Protein AF-A0A7S6W036-F1 (afdb_monomer)

Sequence (149 aa):
MKKILCYIILSLLLINCTSLNNSKNDEIDLKELSEKLFKEYSFSYETLRKKSSTQLVVLKISKENFSNNDYEKIKKALLADKWSLIDSYNNYYSFCKTNDYSVDILNPIYSKHYSRDGDEVNFTSNDYWYFAFYYNKLGINTCMEYYRN

pLDDT: mean 87.14, std 17.68, range [38.56, 98.62]

Solvent-accessible surface area (backbone atoms only — not comparable to full-atom values): 8810 Å² total; per-residue (Å²): 139,68,74,70,63,56,55,63,60,61,64,68,71,74,70,84,81,81,73,85,73,73,64,75,68,75,76,78,55,57,63,62,53,49,48,66,75,41,69,92,51,80,65,48,76,82,38,83,47,82,56,99,54,36,36,40,35,29,35,36,31,45,45,93,77,48,50,75,70,52,50,54,51,52,52,50,52,40,45,74,68,58,28,42,79,78,46,78,44,92,55,35,36,35,28,25,64,46,41,32,33,40,41,39,38,35,52,48,90,52,100,70,44,54,48,91,89,63,50,76,56,87,77,94,60,65,62,31,35,38,38,37,36,39,37,28,78,89,45,36,71,70,32,42,59,62,75,72,112

Mean predicted aligned error: 9.2 Å

Secondary structure (DSSP, 8-state):
--HHHHHHHHHGGGS----------PPP-HHHHHHHHHTTS-EEEEEEEEETTEEEEEEEEETTT--HHHHHHHHHHHHHTT-EEEEEETTEEEEEEETTEEEEEE---SSSEE-TTS-EE--S-TTEEEEEEEEETT--HHHHHHHH-

Foldseek 3Di:
DPVVVVVVVVVVVPPPPDDPVPPPVPPDPVVVVVCVLQVVADKDWPDFDDDPFKTKTKMKGFCVGADVVSVVVSVVVCVVVQWDFQDDPDQWTWTHNAQFKIKIKHQDPDPWDADPVGHTDDDDDNRIIMIMIMGGNVGDVSRVVVVVD

Radius of gyration: 22.03 Å; Cα contacts (8 Å, |Δi|>4): 218; chains: 1; bounding box: 63×41×57 Å

Structure (mmCIF, N/CA/C/O backbone):
data_AF-A0A7S6W036-F1
#
_entry.id   AF-A0A7S6W036-F1
#
loop_
_atom_site.group_PDB
_atom_site.id
_atom_site.type_symbol
_atom_site.label_atom_id
_atom_site.label_alt_id
_atom_site.label_comp_id
_atom_site.label_asym_id
_atom_site.label_entity_id
_atom_site.label_seq_id
_atom_site.pdbx_PDB_ins_code
_atom_site.Cartn_x
_atom_site.Cartn_y
_atom_site.Cartn_z
_atom_site.occupancy
_atom_site.B_iso_or_equiv
_atom_site.auth_seq_id
_atom_site.auth_comp_id
_atom_site.auth_asym_id
_atom_site.auth_atom_id
_atom_site.pdbx_PDB_model_num
ATOM 1 N N . MET A 1 1 ? 51.548 -23.506 -41.784 1.00 50.69 1 MET A N 1
ATOM 2 C CA . MET A 1 1 ? 50.613 -23.613 -40.638 1.00 50.69 1 MET A CA 1
ATOM 3 C C . MET A 1 1 ? 50.234 -22.231 -40.075 1.00 50.69 1 MET A C 1
ATOM 5 O O . MET A 1 1 ? 50.394 -21.991 -38.892 1.00 50.69 1 MET A O 1
ATOM 9 N N . LYS A 1 2 ? 49.765 -21.281 -40.903 1.00 51.19 2 LYS A N 1
ATOM 10 C CA . LYS A 1 2 ? 49.323 -19.944 -40.430 1.00 51.19 2 LYS A CA 1
ATOM 11 C C . LYS A 1 2 ? 47.864 -19.616 -40.778 1.00 51.19 2 LYS A C 1
ATOM 13 O O . LYS A 1 2 ? 47.276 -18.762 -40.139 1.00 51.19 2 LYS A O 1
ATOM 18 N N . LYS A 1 3 ? 47.256 -20.328 -41.738 1.00 48.78 3 LYS A N 1
ATOM 19 C CA . LYS A 1 3 ? 45.867 -20.087 -42.173 1.00 48.78 3 LYS A CA 1
ATOM 20 C C . LYS A 1 3 ? 44.811 -20.800 -41.317 1.00 48.78 3 LYS A C 1
ATOM 22 O O . LYS A 1 3 ? 43.702 -20.305 -41.212 1.00 48.78 3 LYS A O 1
ATOM 27 N N . ILE A 1 4 ? 45.161 -21.920 -40.674 1.00 54.03 4 ILE A N 1
ATOM 28 C CA . ILE A 1 4 ? 44.228 -22.698 -39.834 1.00 54.03 4 ILE A CA 1
ATOM 29 C C . ILE A 1 4 ? 44.020 -22.029 -38.463 1.00 54.03 4 ILE A C 1
ATOM 31 O O . ILE A 1 4 ? 42.920 -22.065 -37.925 1.00 54.03 4 ILE A O 1
ATOM 35 N N . LEU A 1 5 ? 45.036 -21.330 -37.940 1.00 51.41 5 LEU A N 1
ATOM 36 C CA . LEU A 1 5 ? 44.944 -20.636 -36.650 1.00 51.41 5 LEU A CA 1
ATOM 37 C C . LEU A 1 5 ? 43.995 -19.419 -36.693 1.00 51.41 5 LEU A C 1
ATOM 39 O O . LEU A 1 5 ? 43.367 -19.098 -35.690 1.00 51.41 5 LEU A O 1
ATOM 43 N N . CYS A 1 6 ? 43.845 -18.772 -37.857 1.00 50.31 6 CYS A N 1
ATOM 44 C CA . CYS A 1 6 ? 42.951 -17.620 -38.019 1.00 50.31 6 CYS A CA 1
ATOM 45 C C . CYS A 1 6 ? 41.461 -17.993 -37.964 1.00 50.31 6 CYS A C 1
ATOM 47 O O . CYS A 1 6 ? 40.660 -17.1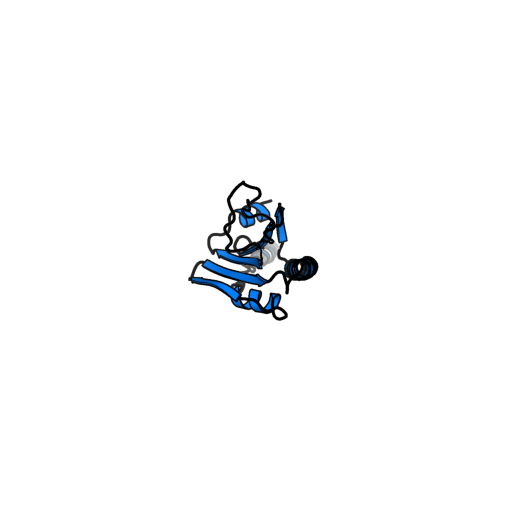75 -37.524 1.00 50.31 6 CYS A O 1
ATOM 49 N N . TYR A 1 7 ? 41.083 -19.213 -38.360 1.00 52.81 7 TYR A N 1
ATOM 50 C CA . TYR A 1 7 ? 39.676 -19.632 -38.340 1.00 52.81 7 TYR A CA 1
ATOM 51 C C . TYR A 1 7 ? 39.161 -19.928 -36.926 1.00 52.81 7 TYR A C 1
ATOM 53 O O . TYR A 1 7 ? 38.004 -19.644 -36.635 1.00 52.81 7 TYR A O 1
ATOM 61 N N . ILE A 1 8 ? 40.026 -20.411 -36.028 1.00 53.97 8 ILE A N 1
ATOM 62 C CA . ILE A 1 8 ? 39.653 -20.726 -34.638 1.00 53.97 8 ILE A CA 1
ATOM 63 C C . ILE A 1 8 ? 39.406 -19.443 -33.823 1.00 53.97 8 ILE A C 1
ATOM 65 O O . ILE A 1 8 ? 38.534 -19.407 -32.958 1.00 53.97 8 ILE A O 1
ATOM 69 N N . ILE A 1 9 ? 40.123 -18.359 -34.134 1.00 54.22 9 ILE A N 1
ATOM 70 C CA . ILE A 1 9 ? 39.960 -17.063 -33.457 1.00 54.22 9 ILE A CA 1
ATOM 71 C C . ILE A 1 9 ? 38.695 -16.337 -33.950 1.00 54.22 9 ILE A C 1
ATOM 73 O O . ILE A 1 9 ? 38.029 -15.666 -33.165 1.00 54.22 9 ILE A O 1
ATOM 77 N N . LEU A 1 10 ? 38.305 -16.521 -35.218 1.00 48.56 10 LEU A N 1
ATOM 78 C CA . LEU A 1 10 ? 37.099 -15.901 -35.776 1.00 48.56 10 LEU A CA 1
ATOM 79 C C . LEU A 1 10 ? 35.800 -16.573 -35.286 1.00 48.56 10 LEU A C 1
ATOM 81 O O . LEU A 1 10 ? 34.780 -15.901 -35.156 1.00 48.56 10 LEU A O 1
ATOM 85 N N . SER A 1 11 ? 35.832 -17.869 -34.948 1.00 52.31 11 SER A N 1
ATOM 86 C CA . SER A 1 11 ? 34.668 -18.586 -34.399 1.00 52.31 11 SER A CA 1
ATOM 87 C C . SER A 1 11 ? 34.358 -18.261 -32.933 1.00 52.31 11 SER A C 1
ATOM 89 O O . SER A 1 11 ? 33.239 -18.491 -32.486 1.00 52.31 11 SER A O 1
ATOM 91 N N . LEU A 1 12 ? 35.314 -17.703 -32.180 1.00 52.28 12 LEU A N 1
ATOM 92 C CA . LEU A 1 12 ? 35.127 -17.339 -30.766 1.00 52.28 12 LEU A CA 1
ATOM 93 C C . LEU A 1 12 ? 34.450 -15.970 -30.568 1.00 52.28 12 LEU A C 1
ATOM 95 O O . LEU A 1 12 ? 33.995 -15.669 -29.469 1.00 52.28 12 LEU A O 1
ATOM 99 N N . LEU A 1 13 ? 34.332 -15.157 -31.623 1.00 51.28 13 LEU A N 1
ATOM 100 C CA . LEU A 1 13 ? 33.713 -13.824 -31.565 1.00 51.28 13 LEU A CA 1
ATOM 101 C C . LEU A 1 13 ? 32.193 -13.826 -31.811 1.00 51.28 13 LEU A C 1
ATOM 103 O O . LEU A 1 13 ? 31.559 -12.785 -31.667 1.00 51.28 13 LEU A O 1
ATOM 107 N N . LEU A 1 14 ? 31.590 -14.975 -32.137 1.00 49.78 14 LEU A N 1
ATOM 108 C CA . LEU A 1 14 ? 30.152 -15.085 -32.434 1.00 49.78 14 LEU A CA 1
ATOM 109 C C . LEU A 1 14 ? 29.291 -15.581 -31.256 1.00 49.78 14 LEU A C 1
ATOM 111 O O . LEU A 1 14 ? 28.086 -15.738 -31.423 1.00 49.78 14 LEU A O 1
ATOM 115 N N . ILE A 1 15 ? 29.865 -15.807 -30.067 1.00 53.06 15 ILE A N 1
ATOM 116 C CA . ILE A 1 15 ? 29.122 -16.372 -28.917 1.00 53.06 15 ILE A CA 1
ATOM 117 C C . ILE A 1 15 ? 28.608 -15.293 -27.939 1.00 53.06 15 ILE A C 1
ATOM 119 O O . ILE A 1 15 ? 27.736 -15.569 -27.122 1.00 53.06 15 ILE A O 1
ATOM 123 N N . ASN A 1 16 ? 29.024 -14.028 -28.054 1.00 51.66 16 ASN A N 1
ATOM 124 C CA . ASN A 1 16 ? 28.609 -12.977 -27.107 1.00 51.66 16 ASN A CA 1
ATOM 125 C C . ASN A 1 16 ? 27.428 -12.118 -27.576 1.00 51.66 16 ASN A C 1
ATOM 127 O O . ASN A 1 16 ? 27.427 -10.900 -27.411 1.00 51.66 16 ASN A O 1
ATOM 131 N N . CYS A 1 17 ? 26.385 -12.740 -28.122 1.00 53.47 17 CYS A N 1
ATOM 132 C CA . CYS A 1 17 ? 25.146 -12.021 -28.412 1.00 53.47 17 CYS A CA 1
ATOM 133 C C . CYS A 1 17 ? 23.897 -12.800 -28.002 1.00 53.47 17 CYS A C 1
ATOM 135 O O . CYS A 1 17 ? 22.976 -12.954 -28.789 1.00 53.47 17 CYS A O 1
ATOM 137 N N . THR A 1 18 ? 23.830 -13.268 -26.756 1.00 51.41 18 THR A N 1
ATOM 138 C CA . THR A 1 18 ? 22.549 -13.666 -26.151 1.00 51.41 18 THR A CA 1
ATOM 139 C C . THR A 1 18 ? 22.562 -13.429 -24.647 1.00 51.41 18 THR A C 1
ATOM 141 O O . THR A 1 18 ? 22.890 -14.307 -23.857 1.00 51.41 18 THR A O 1
ATOM 144 N N . SER A 1 19 ? 22.203 -12.217 -24.244 1.00 46.53 19 SER A N 1
ATOM 145 C CA . SER A 1 19 ? 21.189 -12.001 -23.204 1.00 46.53 19 SER A CA 1
ATOM 146 C C . SER A 1 19 ? 20.937 -10.502 -23.075 1.00 46.53 19 SER A C 1
ATOM 148 O O . SER A 1 19 ? 21.150 -9.888 -22.035 1.00 46.53 19 SER A O 1
ATOM 150 N N . LEU A 1 20 ? 20.380 -9.902 -24.135 1.00 41.25 20 LEU A N 1
ATOM 151 C CA . LEU A 1 20 ? 19.380 -8.881 -23.856 1.00 41.25 20 LEU A CA 1
ATOM 152 C C . LEU A 1 20 ? 18.242 -9.661 -23.202 1.00 41.25 20 LEU A C 1
ATOM 154 O O . LEU A 1 20 ? 17.412 -10.264 -23.884 1.00 41.25 20 LEU A O 1
ATOM 158 N N . ASN A 1 21 ? 18.310 -9.781 -21.877 1.00 38.56 21 ASN A N 1
ATOM 159 C CA . ASN A 1 21 ? 17.259 -10.357 -21.071 1.00 38.56 21 ASN A CA 1
ATOM 160 C C . ASN A 1 21 ? 16.120 -9.338 -21.130 1.00 38.56 21 ASN A C 1
ATOM 162 O O . ASN A 1 21 ? 15.877 -8.579 -20.200 1.00 38.56 21 ASN A O 1
ATOM 166 N N . ASN A 1 22 ? 15.438 -9.295 -22.275 1.00 39.56 22 ASN A N 1
ATOM 167 C CA . ASN A 1 22 ? 14.079 -8.816 -22.376 1.00 39.56 22 ASN A CA 1
ATOM 168 C C . ASN A 1 22 ? 13.230 -9.842 -21.621 1.00 39.56 22 ASN A C 1
ATOM 170 O O . ASN A 1 22 ? 12.394 -10.527 -22.209 1.00 39.56 22 ASN A O 1
ATOM 174 N N . SER A 1 23 ? 13.446 -9.969 -20.307 1.00 42.47 23 SER A N 1
ATOM 175 C CA . SER A 1 23 ? 12.344 -10.332 -19.451 1.00 42.47 23 SER A CA 1
ATOM 176 C C . SER A 1 23 ? 11.345 -9.217 -19.704 1.00 42.47 23 SER A C 1
ATOM 178 O O . SER A 1 23 ? 11.511 -8.090 -19.233 1.00 42.47 23 SER A O 1
ATOM 180 N N . LYS A 1 24 ? 10.318 -9.508 -20.504 1.00 43.19 24 LYS A N 1
ATOM 181 C CA . LYS A 1 24 ? 9.006 -8.970 -20.184 1.00 43.19 24 LYS A CA 1
ATOM 182 C C . LYS A 1 24 ? 8.820 -9.356 -18.721 1.00 43.19 24 LYS A C 1
ATOM 184 O O . LYS A 1 24 ? 8.499 -10.499 -18.430 1.00 43.19 24 LYS A O 1
ATOM 189 N N . ASN A 1 25 ? 9.221 -8.473 -17.808 1.00 54.69 25 ASN A N 1
ATOM 190 C CA . ASN A 1 25 ? 8.767 -8.568 -16.440 1.00 54.69 25 ASN A CA 1
ATOM 191 C C . ASN A 1 25 ? 7.269 -8.424 -16.609 1.00 54.69 25 ASN A C 1
ATOM 193 O O . ASN A 1 25 ? 6.817 -7.360 -17.039 1.00 54.69 25 ASN A O 1
ATOM 197 N N . ASP A 1 26 ? 6.551 -9.531 -16.443 1.00 68.62 26 ASP A N 1
ATOM 198 C CA . ASP A 1 26 ? 5.102 -9.508 -16.455 1.00 68.62 26 ASP A CA 1
ATOM 199 C C . ASP A 1 26 ? 4.696 -8.392 -15.495 1.00 68.62 26 ASP A C 1
ATOM 201 O O . ASP A 1 26 ? 5.107 -8.374 -14.331 1.00 68.62 26 ASP A O 1
ATOM 205 N N . GLU A 1 27 ? 4.034 -7.376 -16.049 1.00 85.88 27 GLU A N 1
ATOM 206 C CA . GLU A 1 27 ? 3.640 -6.189 -15.307 1.00 85.88 27 GLU A CA 1
ATOM 207 C C . GLU A 1 27 ? 2.868 -6.660 -14.075 1.00 85.88 27 GLU A C 1
ATOM 209 O O . GLU A 1 27 ? 1.874 -7.376 -14.207 1.00 85.88 27 GLU A O 1
ATOM 214 N N . ILE A 1 28 ? 3.339 -6.301 -12.879 1.00 92.81 28 ILE A N 1
ATOM 215 C CA . ILE A 1 28 ? 2.684 -6.728 -11.643 1.00 92.81 28 ILE A CA 1
ATOM 216 C C . ILE A 1 28 ? 1.292 -6.099 -11.627 1.00 92.81 28 ILE A C 1
ATOM 218 O O . ILE A 1 28 ? 1.162 -4.871 -11.618 1.00 92.81 28 ILE A O 1
ATOM 222 N N . ASP A 1 29 ? 0.248 -6.927 -11.619 1.00 95.12 29 ASP A N 1
ATOM 223 C CA . ASP A 1 29 ? -1.103 -6.438 -11.383 1.00 95.12 29 ASP A CA 1
ATOM 224 C C . ASP A 1 29 ? -1.242 -6.087 -9.898 1.00 95.12 29 ASP A C 1
ATOM 226 O O . ASP A 1 29 ? -1.278 -6.954 -9.019 1.00 95.12 29 ASP A O 1
ATOM 230 N N . LEU A 1 30 ? -1.275 -4.786 -9.606 1.00 97.19 30 LEU A N 1
ATOM 231 C CA . LEU A 1 30 ? -1.284 -4.300 -8.228 1.00 97.19 30 LEU A CA 1
ATOM 232 C C . LEU A 1 30 ? -2.590 -4.621 -7.505 1.00 97.19 30 LEU A C 1
ATOM 234 O O . LEU A 1 30 ? -2.596 -4.732 -6.277 1.00 97.19 30 LEU A O 1
ATOM 238 N N . LYS A 1 31 ? -3.688 -4.811 -8.245 1.00 96.94 31 LYS A N 1
ATOM 239 C CA . LYS A 1 31 ? -4.945 -5.250 -7.647 1.00 96.94 31 LYS A CA 1
ATOM 240 C C . LYS A 1 31 ? -4.806 -6.700 -7.193 1.00 96.94 31 LYS A C 1
ATOM 242 O O . LYS A 1 31 ? -5.064 -6.972 -6.024 1.00 96.94 31 LYS A O 1
ATOM 247 N N . GLU A 1 32 ? -4.326 -7.589 -8.059 1.00 96.88 32 GLU A N 1
ATOM 248 C CA . GLU A 1 32 ? -4.120 -9.002 -7.710 1.00 96.88 32 GLU A CA 1
ATOM 249 C C . GLU A 1 32 ? -3.121 -9.168 -6.554 1.00 96.88 32 GLU A C 1
ATOM 251 O O . GLU A 1 32 ? -3.373 -9.916 -5.607 1.00 96.88 32 GLU A O 1
ATOM 256 N N . LEU A 1 33 ? -2.016 -8.411 -6.573 1.00 97.50 33 LEU A N 1
ATOM 257 C CA . LEU A 1 33 ? -1.059 -8.380 -5.466 1.00 97.50 33 LEU A CA 1
ATOM 258 C C . LEU A 1 33 ? -1.736 -7.977 -4.148 1.00 97.50 33 LEU A C 1
ATOM 260 O O . LEU A 1 33 ? -1.522 -8.631 -3.126 1.00 97.50 33 LEU A O 1
ATOM 264 N N . SER A 1 34 ? -2.562 -6.926 -4.171 1.00 97.88 34 SER A N 1
ATOM 265 C CA . SER A 1 34 ? -3.274 -6.459 -2.979 1.00 97.88 34 SER A CA 1
ATOM 266 C C . SER A 1 34 ? -4.252 -7.510 -2.438 1.00 97.88 34 SER A C 1
ATOM 268 O O . SER A 1 34 ? -4.265 -7.777 -1.239 1.00 97.88 34 SER A O 1
ATOM 270 N N . GLU A 1 35 ? -5.001 -8.185 -3.315 1.00 97.94 35 GLU A N 1
ATOM 271 C CA . GLU A 1 35 ? -5.937 -9.249 -2.933 1.00 97.94 35 GLU A CA 1
ATOM 272 C C . GLU A 1 35 ? -5.197 -10.441 -2.329 1.00 97.94 35 GLU A C 1
ATOM 274 O O . GLU A 1 35 ? -5.627 -10.993 -1.320 1.00 97.94 35 GLU A O 1
ATOM 279 N N . LYS A 1 36 ? -4.040 -10.804 -2.891 1.00 97.88 36 LYS A N 1
ATOM 280 C CA . LYS A 1 36 ? -3.195 -11.876 -2.360 1.00 97.88 36 LYS A CA 1
ATOM 281 C C . LYS A 1 36 ? -2.642 -11.544 -0.975 1.00 97.88 36 LYS A C 1
ATOM 283 O O . LYS A 1 36 ? -2.659 -12.413 -0.102 1.00 97.88 36 LYS A O 1
ATOM 288 N N . LEU A 1 37 ? -2.134 -10.324 -0.781 1.00 98.06 37 LEU A N 1
ATOM 289 C CA . LEU A 1 37 ? -1.561 -9.883 0.495 1.00 98.06 37 LEU A CA 1
ATOM 290 C C . LEU A 1 37 ? -2.618 -9.818 1.598 1.00 98.06 37 LEU A C 1
ATOM 292 O O . LEU A 1 37 ? -2.341 -10.215 2.727 1.00 98.06 37 LEU A O 1
ATOM 296 N N . PHE A 1 38 ? -3.827 -9.364 1.265 1.00 98.06 38 PHE A N 1
ATOM 297 C CA . PHE A 1 38 ? -4.873 -9.101 2.251 1.00 98.06 38 PHE A CA 1
ATOM 298 C C . PHE A 1 38 ? -6.044 -10.084 2.214 1.00 98.06 38 PHE A C 1
ATOM 300 O O . PHE A 1 38 ? -7.087 -9.797 2.792 1.00 98.06 38 PHE A O 1
ATOM 307 N N . LYS A 1 39 ? -5.880 -11.261 1.599 1.00 97.12 39 LYS A N 1
ATOM 308 C CA . LYS A 1 39 ? -6.944 -12.273 1.438 1.00 97.12 39 LYS A CA 1
ATOM 309 C C . LYS A 1 39 ? -7.640 -12.693 2.745 1.00 97.12 39 LYS A C 1
ATOM 311 O O . LYS A 1 39 ? -8.758 -13.189 2.706 1.00 97.12 39 LYS A O 1
ATOM 316 N N . GLU A 1 40 ? -6.957 -12.556 3.883 1.00 97.00 40 GLU A N 1
ATOM 317 C CA . GLU A 1 40 ? -7.450 -12.950 5.214 1.00 97.00 40 GLU A CA 1
ATOM 318 C C . GLU A 1 40 ? -8.125 -11.790 5.963 1.00 97.00 40 GLU A C 1
ATOM 320 O O . GLU A 1 40 ? -8.627 -11.982 7.068 1.00 97.00 40 GLU A O 1
ATOM 325 N N . TYR A 1 41 ? -8.151 -10.590 5.376 1.00 97.12 41 TYR A N 1
ATOM 326 C CA . TYR A 1 41 ? -8.649 -9.374 6.007 1.00 97.12 41 TYR A CA 1
ATOM 327 C C . TYR A 1 41 ? -9.830 -8.796 5.231 1.00 97.12 41 TYR A C 1
ATOM 329 O O . TYR A 1 41 ? -9.885 -8.834 4.003 1.00 97.12 41 TYR A O 1
ATOM 337 N N . SER A 1 42 ? -10.762 -8.183 5.956 1.00 96.38 42 SER A N 1
ATOM 338 C CA . SER A 1 42 ? -11.801 -7.362 5.340 1.00 96.38 42 SER A CA 1
ATOM 339 C C . SER A 1 42 ? -11.228 -5.986 5.010 1.00 96.38 42 SER A C 1
ATOM 341 O O . SER A 1 42 ? -10.966 -5.192 5.915 1.00 96.38 42 SER A O 1
ATOM 343 N N . PHE A 1 43 ? -11.063 -5.690 3.724 1.00 97.12 43 PHE A N 1
ATOM 344 C CA . PHE A 1 43 ? -10.561 -4.407 3.237 1.00 97.12 43 PHE A CA 1
ATOM 345 C C . PHE A 1 43 ? -11.538 -3.751 2.258 1.00 97.12 43 PHE A C 1
ATOM 347 O O . PHE A 1 43 ? -12.395 -4.405 1.665 1.00 97.12 43 PHE A O 1
ATOM 354 N N . SER A 1 44 ? -11.390 -2.442 2.066 1.00 96.81 44 SER A N 1
ATOM 355 C CA . SER A 1 44 ? -12.133 -1.688 1.053 1.00 96.81 44 SER A CA 1
ATOM 356 C C . SER A 1 44 ? -11.182 -0.862 0.203 1.00 96.81 44 SER A C 1
ATOM 358 O O . SER A 1 44 ? -10.279 -0.222 0.745 1.00 96.81 44 SER A O 1
ATOM 360 N N . TYR A 1 45 ? -11.412 -0.827 -1.107 1.00 97.00 45 TYR A N 1
ATOM 361 C CA . TYR A 1 45 ? -10.679 0.062 -2.000 1.00 97.00 45 TYR A CA 1
ATOM 362 C C . TYR A 1 45 ? -11.187 1.500 -1.880 1.00 97.00 45 TYR A C 1
ATOM 364 O O . TYR A 1 45 ? -12.378 1.757 -2.037 1.00 97.00 45 TYR A O 1
ATOM 372 N N . GLU A 1 46 ? -10.272 2.443 -1.662 1.00 92.44 46 GLU A N 1
ATOM 373 C CA . GLU A 1 46 ? -10.544 3.876 -1.820 1.00 92.44 46 GLU A CA 1
ATOM 374 C C . GLU A 1 46 ? -10.272 4.339 -3.252 1.00 92.44 46 GLU A C 1
ATOM 376 O O . GLU A 1 46 ? -10.900 5.271 -3.749 1.00 92.44 46 GLU A O 1
ATOM 381 N N . THR A 1 47 ? -9.320 3.708 -3.941 1.00 93.06 47 THR A N 1
ATOM 382 C CA . THR A 1 47 ? -8.978 4.045 -5.323 1.00 93.06 47 THR A CA 1
ATOM 383 C C . THR A 1 47 ? -8.519 2.810 -6.081 1.00 93.06 47 THR A C 1
ATOM 385 O O . THR A 1 47 ? -7.676 2.054 -5.612 1.00 93.06 47 THR A O 1
ATOM 388 N N . LEU A 1 48 ? -9.045 2.650 -7.295 1.00 93.12 48 LEU A N 1
ATOM 389 C CA . LEU A 1 48 ? -8.590 1.683 -8.287 1.00 93.12 48 LEU A CA 1
ATOM 390 C C . LEU A 1 48 ? -8.440 2.410 -9.620 1.00 93.12 48 LEU A C 1
ATOM 392 O O . LEU A 1 48 ? -9.428 2.805 -10.240 1.00 93.12 48 LEU A O 1
ATOM 396 N N . ARG A 1 49 ? -7.202 2.637 -10.055 1.00 93.50 49 ARG A N 1
ATOM 397 C CA . ARG A 1 49 ? -6.900 3.301 -11.327 1.00 93.50 49 ARG A CA 1
ATOM 398 C C . ARG A 1 49 ? -5.855 2.495 -12.078 1.00 93.50 49 ARG A C 1
ATOM 400 O O . ARG A 1 49 ? -4.770 2.261 -11.563 1.00 93.50 49 ARG A O 1
ATOM 407 N N . LYS A 1 50 ? -6.169 2.132 -13.319 1.00 93.25 50 LYS A N 1
ATOM 408 C CA . LYS A 1 50 ? -5.251 1.454 -14.239 1.00 93.25 50 LYS A CA 1
ATOM 409 C C . LYS A 1 50 ? -5.249 2.202 -15.567 1.00 93.25 50 LYS A C 1
ATOM 411 O O . LYS A 1 50 ? -6.301 2.412 -16.168 1.00 93.25 50 LYS A O 1
ATOM 416 N N . LYS A 1 51 ? -4.071 2.650 -15.988 1.00 92.25 51 LYS A N 1
ATOM 417 C CA . LYS A 1 51 ? -3.792 3.282 -17.281 1.00 92.25 51 LYS A CA 1
ATOM 418 C C . LYS A 1 51 ? -2.588 2.586 -17.912 1.00 92.25 51 LYS A C 1
ATOM 420 O O . LYS A 1 51 ? -1.858 1.873 -17.240 1.00 92.25 51 LYS A O 1
ATOM 425 N N . SER A 1 52 ? -2.342 2.842 -19.194 1.00 88.69 52 SER A N 1
ATOM 426 C CA . SER A 1 52 ? -1.244 2.215 -19.947 1.00 88.69 52 SER A CA 1
ATOM 427 C C . SER A 1 52 ? 0.162 2.487 -19.396 1.00 88.69 52 SER A C 1
ATOM 429 O O . SER A 1 52 ? 1.102 1.799 -19.779 1.00 88.69 52 SER A O 1
ATOM 431 N N . SER A 1 53 ? 0.338 3.523 -18.572 1.00 92.94 53 SER A N 1
ATOM 432 C CA . SER A 1 53 ? 1.635 3.905 -17.999 1.00 92.94 53 SER A CA 1
ATOM 433 C C . SER A 1 53 ? 1.634 4.002 -16.476 1.00 92.94 53 SER A C 1
ATOM 435 O O . SER A 1 53 ? 2.685 4.286 -15.909 1.00 92.94 53 SER A O 1
ATOM 437 N N . THR A 1 54 ? 0.484 3.821 -15.820 1.00 95.81 54 THR A N 1
ATOM 438 C CA . THR A 1 54 ? 0.371 3.938 -14.364 1.00 95.81 54 THR A CA 1
ATOM 439 C C . THR A 1 54 ? -0.689 3.003 -13.798 1.00 95.81 54 THR A C 1
ATOM 441 O O . THR A 1 54 ? -1.753 2.812 -14.391 1.00 95.81 54 THR A O 1
ATOM 444 N N . GLN A 1 55 ? -0.432 2.475 -12.605 1.00 97.25 55 GLN A N 1
ATOM 445 C CA . GLN A 1 55 ? -1.448 1.828 -11.777 1.00 97.25 55 GLN A CA 1
ATOM 446 C C . GLN A 1 55 ? -1.419 2.444 -10.383 1.00 97.25 55 GLN A C 1
ATOM 448 O O . GLN A 1 55 ? -0.346 2.681 -9.841 1.00 97.25 55 GLN A O 1
ATOM 453 N N . LEU A 1 56 ? -2.590 2.705 -9.809 1.00 97.56 56 LEU A N 1
ATOM 454 C CA . LEU A 1 56 ? -2.744 3.139 -8.426 1.00 97.56 56 LEU A CA 1
ATOM 455 C C . LEU A 1 56 ? -3.880 2.347 -7.787 1.00 97.56 56 LEU A C 1
ATOM 457 O O . LEU A 1 56 ? -5.037 2.455 -8.207 1.00 97.56 56 LEU A O 1
ATOM 461 N N . VAL A 1 57 ? -3.536 1.583 -6.759 1.00 98.19 57 VAL A N 1
ATOM 462 C CA . VAL A 1 57 ? -4.479 0.846 -5.923 1.00 98.19 57 VAL A CA 1
ATOM 463 C C . VAL A 1 57 ? -4.307 1.345 -4.499 1.00 98.19 57 VAL A C 1
ATOM 465 O O . VAL A 1 57 ? -3.246 1.179 -3.911 1.00 98.19 57 VAL A O 1
ATOM 468 N N . VAL A 1 58 ? -5.346 1.968 -3.951 1.00 97.94 58 VAL A N 1
ATOM 469 C CA . VAL A 1 58 ? -5.379 2.395 -2.550 1.00 97.94 58 VAL A CA 1
ATOM 470 C C . VAL A 1 58 ? -6.484 1.627 -1.858 1.00 97.94 58 VAL A C 1
ATOM 472 O O . VAL A 1 58 ? -7.639 1.670 -2.292 1.00 97.94 58 VAL A O 1
ATOM 475 N N . LEU A 1 59 ? -6.133 0.935 -0.784 1.00 97.81 59 LEU A N 1
ATOM 476 C CA . LEU A 1 59 ? -7.082 0.245 0.077 1.00 97.81 59 LEU A CA 1
ATOM 477 C C . LEU A 1 59 ? -6.860 0.624 1.531 1.00 97.81 59 LEU A C 1
ATOM 479 O O . LEU A 1 59 ? -5.783 1.080 1.924 1.00 97.81 59 LEU A O 1
ATOM 483 N N . LYS A 1 60 ? -7.898 0.389 2.326 1.00 98.12 60 LYS A N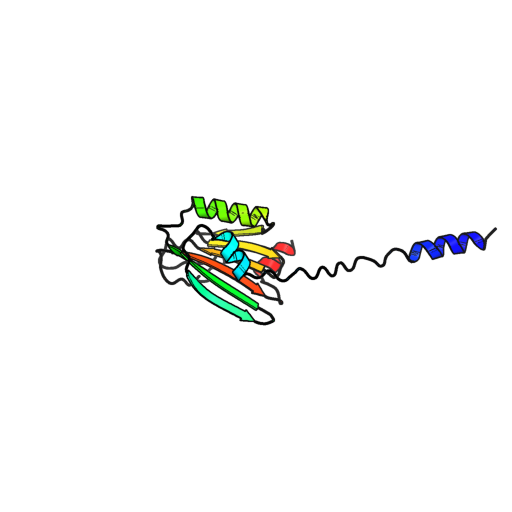 1
ATOM 484 C CA . LYS A 1 60 ? -7.869 0.571 3.770 1.00 98.12 60 LYS A CA 1
ATOM 485 C C . LYS A 1 60 ? -8.406 -0.641 4.511 1.00 98.12 60 LYS A C 1
ATOM 487 O O . LYS A 1 60 ? -9.298 -1.336 4.015 1.00 98.12 60 LYS A O 1
ATOM 492 N N . ILE A 1 61 ? -7.880 -0.851 5.713 1.00 98.44 61 ILE A N 1
ATOM 493 C CA . ILE A 1 61 ? -8.291 -1.916 6.631 1.00 98.44 61 ILE A CA 1
ATOM 494 C C . ILE A 1 61 ? -8.531 -1.297 8.003 1.00 98.44 61 ILE A C 1
ATOM 496 O O . ILE A 1 61 ? -7.702 -0.521 8.474 1.00 98.44 61 ILE A O 1
ATOM 500 N N . SER A 1 62 ? -9.669 -1.605 8.631 1.00 98.00 62 SER A N 1
ATOM 501 C CA . SER A 1 62 ? -9.968 -1.113 9.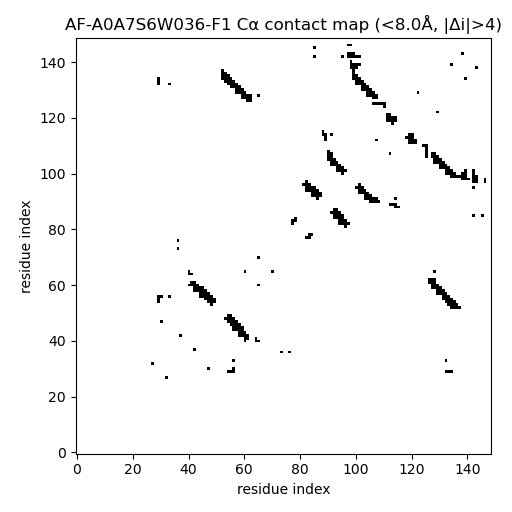984 1.00 98.00 62 SER A CA 1
ATOM 502 C C . SER A 1 62 ? -8.891 -1.579 10.965 1.00 98.00 62 SER A C 1
ATOM 504 O O . SER A 1 6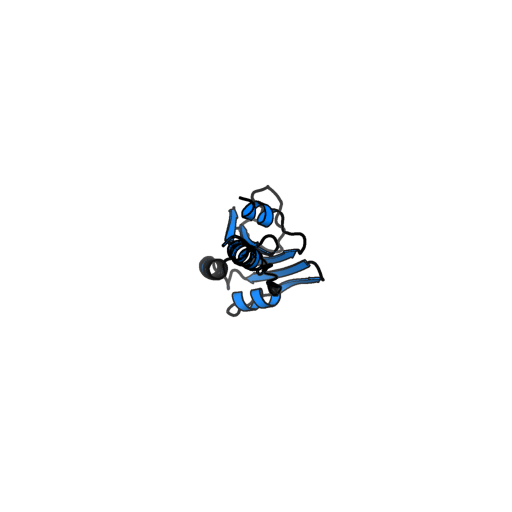2 ? -8.505 -2.749 10.945 1.00 98.00 62 SER A O 1
ATOM 506 N N . LYS A 1 63 ? -8.444 -0.688 11.854 1.00 97.44 63 LYS A N 1
ATOM 507 C CA . LYS A 1 63 ? -7.504 -1.018 12.937 1.00 97.44 63 LYS A CA 1
ATOM 508 C C . LYS A 1 63 ? -8.054 -2.046 13.918 1.00 97.44 63 LYS A C 1
ATOM 510 O O . LYS A 1 63 ? -7.274 -2.759 14.538 1.00 97.44 63 LYS A O 1
ATOM 515 N N . GLU A 1 64 ? -9.375 -2.170 14.021 1.00 96.94 64 GLU A N 1
ATOM 516 C CA . GLU A 1 64 ? -10.016 -3.234 14.803 1.00 96.94 64 GLU A CA 1
ATOM 517 C C . GLU A 1 64 ? -9.698 -4.628 14.241 1.00 96.94 64 GLU A C 1
ATOM 519 O O . GLU A 1 64 ? -9.638 -5.600 14.989 1.00 96.94 64 GLU A O 1
ATOM 524 N N . ASN A 1 65 ? -9.441 -4.715 12.931 1.00 96.62 65 ASN A N 1
ATOM 525 C CA . ASN A 1 65 ? -9.204 -5.962 12.203 1.00 96.62 65 ASN A CA 1
ATOM 526 C C . ASN A 1 65 ? -7.753 -6.119 11.721 1.00 96.62 65 ASN A C 1
ATOM 528 O O . ASN A 1 65 ? -7.430 -7.123 11.086 1.00 96.62 65 ASN A O 1
ATOM 532 N N . PHE A 1 66 ? -6.885 -5.133 11.969 1.00 98.25 66 PHE A N 1
ATOM 533 C CA . PHE A 1 66 ? -5.502 -5.139 11.496 1.00 98.25 66 PHE A CA 1
ATOM 534 C C . PHE A 1 66 ? -4.560 -4.471 12.498 1.00 98.25 66 PHE A C 1
ATOM 536 O O . PHE A 1 66 ? -4.622 -3.265 12.752 1.00 98.25 66 PHE A O 1
ATOM 543 N N . SER A 1 67 ? -3.660 -5.274 13.060 1.00 97.00 67 SER A N 1
ATOM 544 C CA . SER A 1 67 ? -2.728 -4.861 14.108 1.00 97.00 67 SER A CA 1
ATOM 545 C C . SER A 1 67 ? -1.318 -4.571 13.576 1.00 97.00 67 SER A C 1
ATOM 547 O O . SER A 1 67 ? -0.956 -4.932 12.457 1.00 97.00 67 SER A O 1
ATOM 549 N N . ASN A 1 68 ? -0.453 -4.015 14.431 1.00 97.06 68 ASN A N 1
ATOM 550 C CA . ASN A 1 68 ? 0.983 -3.908 14.138 1.00 97.06 68 ASN A CA 1
ATOM 551 C C . ASN A 1 68 ? 1.636 -5.278 13.856 1.00 97.06 68 ASN A C 1
ATOM 553 O O . ASN A 1 68 ? 2.574 -5.368 13.069 1.00 97.06 68 ASN A O 1
ATOM 557 N N . ASN A 1 69 ? 1.151 -6.360 14.476 1.00 98.00 69 ASN A N 1
ATOM 558 C CA . ASN A 1 69 ? 1.673 -7.701 14.210 1.00 98.00 69 ASN A CA 1
ATOM 559 C C . ASN A 1 69 ? 1.260 -8.201 12.817 1.00 98.00 69 ASN A C 1
ATOM 561 O O . ASN A 1 69 ? 2.032 -8.891 12.157 1.00 98.00 69 ASN A O 1
ATOM 565 N N . ASP A 1 70 ? 0.066 -7.831 12.351 1.00 98.44 70 ASP A N 1
ATOM 566 C CA . ASP A 1 70 ? -0.375 -8.121 10.985 1.00 98.44 70 ASP A CA 1
ATOM 567 C C . ASP A 1 70 ? 0.448 -7.338 9.965 1.00 98.44 70 ASP A C 1
ATOM 569 O O . ASP A 1 70 ? 0.917 -7.921 8.988 1.00 98.44 70 ASP A O 1
ATOM 573 N N . TYR A 1 71 ? 0.754 -6.070 10.250 1.00 98.25 71 TYR A N 1
ATOM 574 C CA . TYR A 1 71 ? 1.728 -5.310 9.469 1.00 98.25 71 TYR A CA 1
ATOM 575 C C . TYR A 1 71 ? 3.076 -6.038 9.358 1.00 98.25 71 TYR A C 1
ATOM 577 O O . TYR A 1 71 ? 3.587 -6.199 8.250 1.00 98.25 71 TYR A O 1
ATOM 585 N N . GLU A 1 72 ? 3.638 -6.549 10.457 1.00 98.44 72 GLU A N 1
ATOM 586 C CA . GLU A 1 72 ? 4.913 -7.277 10.399 1.00 98.44 72 GLU A CA 1
ATOM 587 C C . GLU A 1 72 ? 4.827 -8.565 9.556 1.00 98.44 72 GLU A C 1
ATOM 589 O O . GLU A 1 72 ? 5.812 -8.946 8.918 1.00 98.44 72 GLU A O 1
ATOM 594 N N . LYS A 1 73 ? 3.660 -9.225 9.477 1.00 98.25 73 LYS A N 1
ATOM 595 C CA . LYS A 1 73 ? 3.443 -10.343 8.537 1.00 98.25 73 LYS A CA 1
ATOM 596 C C . LYS A 1 73 ? 3.460 -9.860 7.085 1.00 98.25 73 LYS A C 1
ATOM 598 O O . LYS A 1 73 ? 4.147 -10.464 6.262 1.00 98.25 73 LYS A O 1
ATOM 603 N N . ILE A 1 74 ? 2.755 -8.770 6.776 1.00 98.50 74 ILE A N 1
ATOM 604 C CA . ILE A 1 74 ? 2.707 -8.184 5.426 1.00 98.50 74 ILE A CA 1
ATOM 605 C C . ILE A 1 74 ? 4.092 -7.714 4.984 1.00 98.50 74 ILE A C 1
ATOM 607 O O . ILE A 1 74 ? 4.542 -8.057 3.894 1.00 98.50 74 ILE A O 1
ATOM 611 N N . LYS A 1 75 ? 4.821 -7.020 5.858 1.00 98.62 75 LYS A N 1
ATOM 612 C CA . LYS A 1 75 ? 6.213 -6.622 5.633 1.00 98.62 75 LYS A CA 1
ATOM 613 C C . LYS A 1 75 ? 7.103 -7.824 5.332 1.00 98.62 75 LYS A C 1
ATOM 615 O O . LYS A 1 75 ? 7.856 -7.790 4.365 1.00 98.62 75 LYS A O 1
ATOM 620 N N . LYS A 1 76 ? 7.009 -8.910 6.108 1.00 98.62 76 LYS A N 1
ATOM 621 C CA . LYS A 1 76 ? 7.759 -10.146 5.821 1.00 98.62 76 LYS A CA 1
ATOM 622 C C . LYS A 1 76 ? 7.388 -10.744 4.465 1.00 98.62 76 LYS A C 1
ATOM 624 O O . LYS A 1 76 ? 8.284 -11.197 3.761 1.00 98.62 76 LYS A O 1
ATOM 629 N N . ALA A 1 77 ? 6.110 -10.730 4.088 1.00 98.44 77 ALA A N 1
ATOM 630 C CA . ALA A 1 77 ? 5.661 -11.217 2.785 1.00 98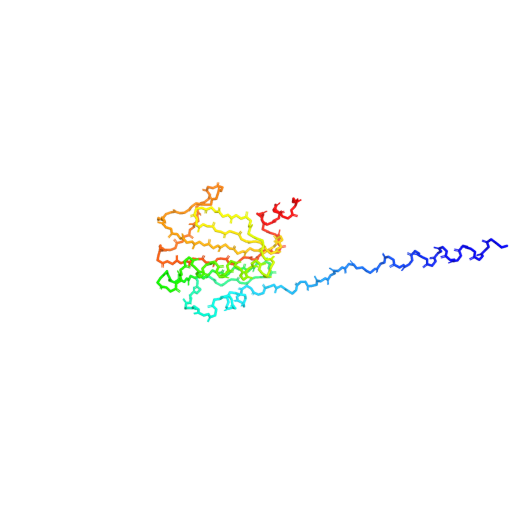.44 77 ALA A CA 1
ATOM 631 C C . ALA A 1 77 ? 6.224 -10.374 1.626 1.00 98.44 77 ALA A C 1
ATOM 633 O O . ALA A 1 77 ? 6.725 -10.939 0.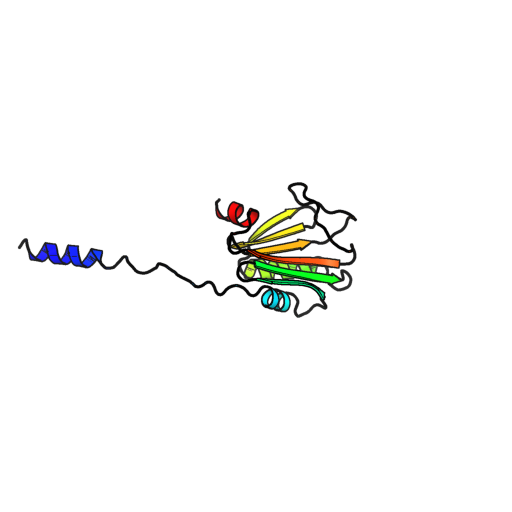657 1.00 98.44 77 ALA A O 1
ATOM 634 N N . LEU A 1 78 ? 6.213 -9.044 1.758 1.00 98.50 78 LEU A N 1
ATOM 635 C CA . LEU A 1 78 ? 6.822 -8.117 0.799 1.00 98.50 78 LEU A CA 1
ATOM 636 C C . LEU A 1 78 ? 8.334 -8.361 0.670 1.00 98.50 78 LEU A C 1
ATOM 638 O O . LEU A 1 78 ? 8.834 -8.559 -0.435 1.00 98.50 78 LEU A O 1
ATOM 642 N N . LEU A 1 79 ? 9.056 -8.439 1.791 1.00 98.44 79 LEU A N 1
ATOM 643 C CA . LEU A 1 79 ? 10.499 -8.714 1.803 1.00 98.44 79 LEU A CA 1
ATOM 644 C C . LEU A 1 79 ? 10.836 -10.083 1.187 1.00 98.44 79 LEU A C 1
ATOM 646 O O . LEU A 1 79 ? 11.797 -10.203 0.428 1.00 98.44 79 LEU A O 1
ATOM 650 N N . ALA A 1 80 ? 10.042 -11.118 1.481 1.00 98.12 80 ALA A N 1
ATOM 651 C CA . ALA A 1 80 ? 10.203 -12.449 0.894 1.00 98.12 80 ALA A CA 1
ATOM 652 C C . ALA A 1 80 ? 9.957 -12.439 -0.622 1.00 98.12 80 ALA A C 1
ATOM 654 O O . ALA A 1 80 ? 10.655 -13.123 -1.371 1.00 98.12 80 ALA A O 1
ATOM 655 N N . ASP A 1 81 ? 9.025 -11.603 -1.083 1.00 97.00 81 ASP A N 1
ATOM 656 C CA . ASP A 1 81 ? 8.844 -11.278 -2.493 1.00 97.00 81 ASP A CA 1
ATOM 657 C C . ASP A 1 81 ? 9.813 -10.174 -2.960 1.00 97.00 81 ASP A C 1
ATOM 659 O O . ASP A 1 81 ? 9.533 -9.472 -3.915 1.00 97.00 81 ASP A O 1
ATOM 663 N N . LYS A 1 82 ? 10.985 -9.986 -2.346 1.00 96.81 82 LYS A N 1
ATOM 664 C CA . LYS A 1 82 ? 12.038 -9.070 -2.837 1.00 96.81 82 LYS A CA 1
ATOM 665 C C . LYS A 1 82 ? 11.608 -7.602 -3.005 1.00 96.81 82 LYS A C 1
ATOM 667 O O . LYS A 1 82 ? 12.200 -6.891 -3.813 1.00 96.81 82 LYS A O 1
ATOM 672 N N . TRP A 1 83 ? 10.599 -7.141 -2.273 1.00 98.00 83 TRP A N 1
ATOM 673 C CA . TRP A 1 83 ? 10.346 -5.711 -2.109 1.00 98.00 83 TRP A CA 1
ATOM 674 C C . TRP A 1 83 ? 11.295 -5.174 -1.042 1.00 98.00 83 TRP A C 1
ATOM 676 O O . TRP A 1 83 ? 11.278 -5.643 0.093 1.00 98.00 83 TRP A O 1
ATOM 686 N N . SER A 1 84 ? 12.122 -4.200 -1.387 1.00 98.25 84 SER A N 1
ATOM 687 C CA . SER A 1 84 ? 13.032 -3.524 -0.469 1.00 98.25 84 SER A CA 1
ATOM 688 C C . SER A 1 84 ? 12.279 -2.492 0.362 1.00 98.25 84 SER A C 1
ATOM 690 O O . SER A 1 84 ? 11.616 -1.634 -0.206 1.00 98.25 84 SER A O 1
ATOM 692 N N . LEU A 1 85 ? 12.410 -2.533 1.690 1.00 97.88 85 LEU A N 1
ATOM 693 C CA . LEU A 1 85 ? 11.996 -1.428 2.562 1.00 97.88 85 LEU A CA 1
ATOM 694 C C . LEU A 1 85 ? 13.001 -0.279 2.397 1.00 97.88 85 LEU A C 1
ATOM 696 O O . LEU A 1 85 ? 14.163 -0.441 2.771 1.00 97.88 85 LEU A O 1
ATOM 700 N N . ILE A 1 86 ? 12.563 0.847 1.836 1.00 96.06 86 ILE A N 1
ATOM 701 C CA . ILE A 1 86 ? 13.429 1.995 1.524 1.00 96.06 86 ILE A CA 1
ATOM 702 C C . ILE A 1 86 ? 13.283 3.143 2.523 1.00 96.06 86 ILE A C 1
ATOM 704 O O . ILE A 1 86 ? 14.240 3.879 2.744 1.00 96.06 86 ILE A O 1
ATOM 708 N N . ASP A 1 87 ? 12.120 3.271 3.165 1.00 94.31 87 ASP A N 1
ATOM 709 C CA . ASP A 1 87 ? 11.905 4.237 4.237 1.00 94.31 87 ASP A CA 1
ATOM 710 C C . ASP A 1 87 ? 10.957 3.684 5.304 1.00 94.31 87 ASP A C 1
ATOM 712 O O . ASP A 1 87 ? 10.050 2.897 5.038 1.00 94.31 87 ASP A O 1
ATOM 716 N N . SER A 1 88 ? 11.198 4.112 6.536 1.00 94.75 88 SER A N 1
ATOM 717 C CA . SER A 1 88 ? 10.377 3.851 7.707 1.00 94.75 88 SER A CA 1
ATOM 718 C C . SER A 1 88 ? 10.474 5.072 8.607 1.00 94.75 88 SER A C 1
ATOM 720 O O . SER A 1 88 ? 11.457 5.248 9.336 1.00 94.75 88 SER A O 1
ATOM 722 N N . TYR A 1 89 ? 9.450 5.914 8.569 1.00 92.81 89 TYR A N 1
ATOM 723 C CA . TYR A 1 89 ? 9.407 7.148 9.335 1.00 92.81 89 TYR A CA 1
ATOM 724 C C . TYR A 1 89 ? 8.002 7.401 9.864 1.00 92.81 89 TYR A C 1
ATOM 726 O O . TYR A 1 89 ? 7.029 7.394 9.122 1.00 92.81 89 TYR A O 1
ATOM 734 N N . ASN A 1 90 ? 7.896 7.645 11.168 1.00 90.88 90 ASN A N 1
ATOM 735 C CA . ASN A 1 90 ? 6.669 8.121 11.800 1.00 90.88 90 ASN A CA 1
ATOM 736 C C . ASN A 1 90 ? 5.412 7.234 11.624 1.00 90.88 90 ASN A C 1
ATOM 738 O O . ASN A 1 90 ? 4.319 7.748 11.751 1.00 90.88 90 ASN A O 1
ATOM 742 N N . ASN A 1 91 ? 5.529 5.911 11.437 1.00 94.19 91 ASN A N 1
ATOM 743 C CA . ASN A 1 91 ? 4.421 4.988 11.080 1.00 94.19 91 ASN A CA 1
ATOM 744 C C . ASN A 1 91 ? 3.986 5.037 9.602 1.00 94.19 91 ASN A C 1
ATOM 746 O O . ASN A 1 91 ? 2.921 4.528 9.242 1.00 94.19 91 ASN A O 1
ATOM 750 N N . TYR A 1 92 ? 4.838 5.605 8.755 1.00 94.62 92 TYR A N 1
ATOM 751 C CA . TYR A 1 92 ? 4.796 5.496 7.307 1.00 94.62 92 TYR A CA 1
ATOM 752 C C . TYR A 1 92 ? 5.972 4.643 6.825 1.00 94.62 92 TYR A C 1
ATOM 754 O O . TYR A 1 92 ? 7.108 4.820 7.276 1.00 94.62 92 TYR A O 1
ATOM 762 N N . TYR A 1 93 ? 5.692 3.698 5.936 1.00 96.62 93 TYR A N 1
ATOM 763 C CA . TYR A 1 93 ? 6.658 2.722 5.445 1.00 96.62 93 TYR A CA 1
ATOM 764 C C . TYR A 1 93 ? 6.581 2.645 3.928 1.00 96.62 93 TYR A C 1
ATOM 766 O O . TYR A 1 93 ? 5.505 2.397 3.389 1.00 96.62 93 TYR A O 1
ATOM 774 N N . SER A 1 94 ? 7.720 2.787 3.259 1.00 96.94 94 SER A N 1
ATOM 775 C CA . SER A 1 94 ? 7.804 2.742 1.799 1.00 96.94 94 SER A CA 1
ATOM 776 C C . SER A 1 94 ? 8.654 1.574 1.345 1.00 96.94 94 SER A C 1
ATOM 778 O O . SER A 1 94 ? 9.788 1.392 1.794 1.00 96.94 94 SER A O 1
ATOM 780 N N . PHE A 1 95 ? 8.113 0.798 0.417 1.00 98.44 95 PHE A N 1
ATOM 781 C CA . PHE A 1 95 ? 8.774 -0.336 -0.203 1.00 98.44 95 PHE A CA 1
ATOM 782 C C . PHE A 1 95 ? 8.903 -0.121 -1.707 1.00 98.44 95 PHE A C 1
ATOM 784 O O . PHE A 1 95 ? 7.992 0.423 -2.322 1.00 98.44 95 PHE A O 1
ATOM 791 N N . CYS A 1 96 ? 9.977 -0.630 -2.307 1.00 98.19 96 CYS A N 1
ATOM 792 C CA . CYS A 1 96 ? 10.180 -0.661 -3.755 1.00 98.19 96 CYS A CA 1
ATOM 793 C C . CYS A 1 96 ? 10.508 -2.078 -4.230 1.00 98.19 96 CYS A C 1
ATOM 795 O O . CYS A 1 96 ? 11.227 -2.805 -3.552 1.00 98.19 96 CYS A O 1
ATOM 797 N N . LYS A 1 97 ? 10.005 -2.486 -5.399 1.00 95.94 97 LYS A N 1
ATOM 798 C CA . LYS A 1 97 ? 10.371 -3.774 -6.038 1.00 95.94 97 LYS A CA 1
ATOM 799 C C . LYS A 1 97 ? 11.420 -3.594 -7.132 1.00 95.94 97 LYS A C 1
ATOM 801 O O . LYS A 1 97 ? 12.294 -4.435 -7.324 1.00 95.94 97 LYS A O 1
ATOM 806 N N . THR A 1 98 ? 11.272 -2.511 -7.880 1.00 95.31 98 THR A N 1
ATOM 807 C CA . THR A 1 98 ? 12.166 -2.023 -8.931 1.00 95.31 98 THR A CA 1
ATOM 808 C C . THR A 1 98 ? 12.092 -0.495 -8.908 1.00 95.31 98 THR A C 1
ATOM 810 O O . THR A 1 98 ? 11.452 0.085 -8.032 1.00 95.31 98 THR A O 1
ATOM 813 N N . ASN A 1 99 ? 12.671 0.163 -9.908 1.00 96.38 99 ASN A N 1
ATOM 814 C CA . ASN A 1 99 ? 12.522 1.601 -10.123 1.00 96.38 99 ASN A CA 1
ATOM 815 C C . ASN A 1 99 ? 11.067 2.065 -10.306 1.00 96.38 99 ASN A C 1
ATOM 817 O O . ASN A 1 99 ? 10.794 3.251 -10.139 1.00 96.38 99 ASN A O 1
ATOM 821 N N . ASP A 1 100 ? 10.150 1.157 -10.647 1.00 96.62 100 ASP A N 1
ATOM 822 C CA . ASP A 1 100 ? 8.845 1.511 -11.214 1.00 96.62 100 ASP A CA 1
ATOM 823 C C . ASP A 1 100 ? 7.664 1.174 -10.300 1.00 96.62 100 ASP A C 1
ATOM 825 O O . ASP A 1 100 ? 6.545 1.593 -10.588 1.00 96.62 100 ASP A O 1
ATOM 829 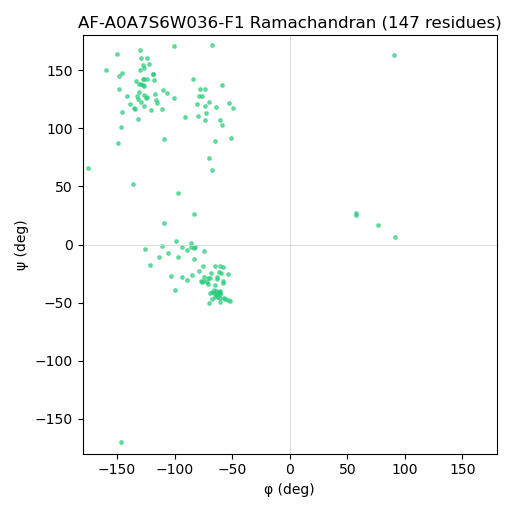N N . TYR A 1 101 ? 7.893 0.414 -9.225 1.00 97.94 101 TYR A N 1
ATOM 830 C CA . TYR A 1 101 ? 6.849 -0.104 -8.339 1.00 97.94 101 TYR A CA 1
ATOM 831 C C . TYR A 1 101 ? 7.122 0.248 -6.882 1.00 97.94 101 TYR A C 1
ATOM 833 O O . TYR A 1 101 ? 8.191 -0.102 -6.370 1.00 97.94 101 TYR A O 1
ATOM 841 N N . SER A 1 102 ? 6.125 0.822 -6.206 1.00 97.94 102 SER A N 1
ATOM 842 C CA . SER A 1 102 ? 6.151 1.069 -4.765 1.00 97.94 102 SER A CA 1
ATOM 843 C C . SER A 1 102 ? 4.930 0.512 -4.033 1.00 97.94 102 SER A C 1
ATOM 845 O O . SER A 1 102 ? 3.849 0.335 -4.605 1.00 97.94 102 SER A O 1
ATOM 847 N N . VAL A 1 103 ? 5.128 0.236 -2.745 1.00 98.44 103 VAL A N 1
ATOM 848 C CA . VAL A 1 103 ? 4.057 0.039 -1.766 1.00 98.44 103 VAL A CA 1
ATOM 849 C C . VAL A 1 103 ? 4.317 0.968 -0.596 1.00 98.44 103 VAL A C 1
ATOM 851 O O . VAL A 1 103 ? 5.333 0.839 0.081 1.00 98.44 103 VAL A O 1
ATOM 854 N N . ASP A 1 104 ? 3.378 1.865 -0.344 1.00 97.12 104 ASP A N 1
ATOM 855 C CA . ASP A 1 104 ? 3.383 2.762 0.799 1.00 97.12 104 ASP A CA 1
ATOM 856 C C . ASP A 1 104 ? 2.325 2.312 1.808 1.00 97.12 104 ASP A C 1
ATOM 858 O O . ASP A 1 104 ? 1.173 2.047 1.457 1.00 97.12 104 ASP A O 1
ATOM 862 N N . ILE A 1 105 ? 2.724 2.193 3.071 1.00 97.81 105 ILE A N 1
ATOM 863 C CA . ILE A 1 105 ? 1.888 1.705 4.167 1.00 97.81 105 ILE A CA 1
ATOM 864 C C . ILE A 1 105 ? 1.859 2.759 5.261 1.00 97.81 105 ILE A C 1
ATOM 866 O O . ILE A 1 105 ? 2.906 3.171 5.755 1.00 97.81 105 ILE A O 1
ATOM 870 N N . LEU A 1 106 ? 0.660 3.152 5.677 1.00 97.38 106 LEU A N 1
ATOM 871 C CA . LEU A 1 106 ? 0.445 4.168 6.697 1.00 97.38 106 LEU A CA 1
ATOM 872 C C . LEU A 1 106 ? -0.428 3.624 7.832 1.00 97.38 106 LEU A C 1
ATOM 874 O O . LEU A 1 106 ? -1.558 3.187 7.606 1.00 97.38 106 LEU A O 1
ATOM 878 N N . ASN A 1 107 ? 0.076 3.737 9.062 1.00 97.12 107 ASN A N 1
ATOM 879 C CA . ASN A 1 107 ? -0.710 3.644 10.291 1.00 97.12 107 ASN A CA 1
ATOM 880 C C . ASN A 1 107 ? -0.799 5.036 10.932 1.00 97.12 107 ASN A C 1
ATOM 882 O O . ASN A 1 107 ? 0.065 5.407 11.729 1.00 97.12 107 ASN A O 1
ATOM 886 N N . PRO A 1 108 ? -1.823 5.832 10.595 1.00 94.56 108 PRO A N 1
ATOM 887 C CA . PRO A 1 108 ? -1.908 7.199 11.070 1.00 94.56 108 PRO A CA 1
ATOM 888 C C . PRO A 1 108 ? -2.279 7.213 12.555 1.00 94.56 108 PRO A C 1
ATOM 890 O O . PRO A 1 108 ? -3.335 6.720 12.946 1.00 94.56 108 PRO A O 1
ATOM 893 N N . ILE A 1 109 ? -1.407 7.765 13.398 1.00 92.19 109 ILE A N 1
ATOM 894 C CA . ILE A 1 109 ? -1.662 7.963 14.840 1.00 92.19 109 ILE A CA 1
ATOM 895 C C . ILE A 1 109 ? -1.938 9.431 15.199 1.00 92.19 109 ILE A C 1
ATOM 897 O O . ILE A 1 109 ? -2.329 9.738 16.323 1.00 92.19 109 ILE A O 1
ATOM 901 N N . TYR A 1 110 ? -1.760 10.334 14.235 1.00 89.81 110 TYR A N 1
ATOM 902 C CA . TYR A 1 110 ? -1.979 11.773 14.351 1.00 89.81 110 TYR A CA 1
ATOM 903 C C . TYR A 1 110 ? -3.006 12.211 13.314 1.00 89.81 110 TYR A C 1
ATOM 905 O O . TYR A 1 110 ? -3.125 11.575 12.279 1.00 89.81 110 TYR A O 1
ATOM 913 N N . SER A 1 111 ? -3.712 13.320 13.548 1.00 88.88 111 SER A N 1
ATOM 914 C CA . SER A 1 111 ? -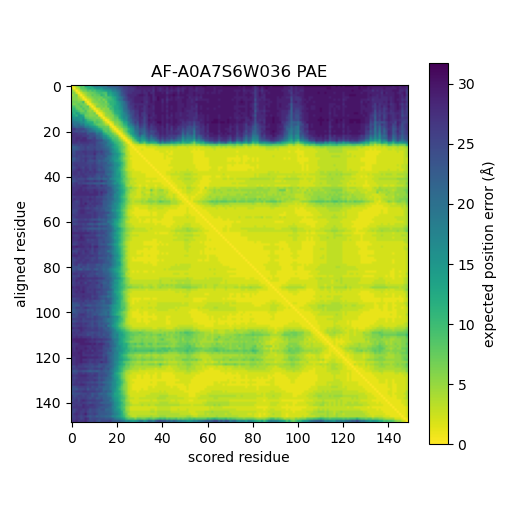4.668 13.885 12.577 1.00 88.88 111 SER A CA 1
ATOM 915 C C . SER A 1 111 ? -4.024 14.387 11.281 1.00 88.88 111 SER A C 1
ATOM 917 O O . SER A 1 111 ? -4.724 14.567 10.290 1.00 88.88 111 SER A O 1
ATOM 919 N N . LYS A 1 112 ? -2.710 14.619 11.293 1.00 90.06 112 LYS A N 1
ATOM 920 C CA . LYS A 1 112 ? -1.899 14.949 10.124 1.00 90.06 112 LYS A CA 1
ATOM 921 C C . LYS A 1 112 ? -0.647 14.102 10.131 1.00 90.06 112 LYS A C 1
ATOM 923 O O . LYS A 1 112 ? -0.049 13.901 11.187 1.00 90.06 112 LYS A O 1
ATOM 928 N N . HIS A 1 113 ? -0.242 13.649 8.957 1.00 89.44 113 HIS A N 1
ATOM 929 C CA . HIS A 1 113 ? 0.947 12.837 8.802 1.00 89.44 113 HIS A CA 1
ATOM 930 C C . HIS A 1 113 ? 1.864 13.453 7.760 1.00 89.44 113 HIS A C 1
ATOM 932 O O . HIS A 1 113 ? 1.391 13.971 6.755 1.00 89.44 113 HIS A O 1
ATOM 938 N N . TYR A 1 114 ? 3.168 13.375 7.998 1.00 88.00 114 TYR A N 1
ATOM 939 C CA . TYR A 1 114 ? 4.182 13.902 7.094 1.00 88.00 114 TYR A CA 1
ATOM 940 C C . TYR A 1 114 ? 5.164 12.795 6.712 1.00 88.00 114 TYR A C 1
ATOM 942 O O . TYR A 1 114 ? 5.472 11.934 7.544 1.00 88.00 114 TYR A O 1
ATOM 950 N N . SER A 1 115 ? 5.611 12.796 5.457 1.00 83.12 115 SER A N 1
ATOM 951 C CA . SER A 1 115 ? 6.740 11.987 4.999 1.00 83.12 115 SER A CA 1
ATOM 952 C C . SER A 1 115 ? 8.040 12.483 5.645 1.00 83.12 115 SER A C 1
ATOM 954 O O . SER A 1 115 ? 8.070 13.536 6.292 1.00 83.12 115 SER A O 1
ATOM 956 N N . ARG A 1 116 ? 9.139 11.741 5.465 1.00 85.12 116 ARG A N 1
ATOM 957 C CA . ARG A 1 116 ? 10.468 12.169 5.928 1.00 85.12 116 ARG A CA 1
ATOM 958 C C . ARG A 1 116 ? 10.894 13.514 5.329 1.00 85.12 116 ARG A C 1
ATOM 960 O O . ARG A 1 116 ? 11.550 14.293 6.016 1.00 85.12 116 ARG A O 1
ATOM 967 N N . ASP A 1 117 ? 10.482 13.785 4.095 1.00 85.00 117 ASP A N 1
ATOM 968 C CA . ASP A 1 117 ? 10.809 15.013 3.362 1.00 85.00 117 ASP A CA 1
ATOM 969 C C . ASP A 1 117 ? 9.891 16.193 3.729 1.00 85.00 117 ASP A C 1
ATOM 971 O O . ASP A 1 117 ? 10.095 17.314 3.270 1.00 85.00 117 ASP A O 1
ATOM 975 N N . GLY A 1 118 ? 8.906 15.964 4.607 1.00 85.56 118 GLY A N 1
ATOM 976 C CA . GLY A 1 118 ? 7.988 16.988 5.103 1.00 85.56 118 GLY A CA 1
ATOM 977 C C . GLY A 1 118 ? 6.701 17.140 4.292 1.00 85.56 118 GLY A C 1
ATOM 978 O O . GLY A 1 118 ? 5.904 18.026 4.601 1.00 85.56 118 GLY A O 1
ATOM 979 N N . ASP A 1 119 ? 6.458 16.276 3.304 1.00 86.69 119 ASP A N 1
ATOM 980 C CA . ASP A 1 119 ? 5.218 16.293 2.524 1.00 86.69 119 ASP A CA 1
ATOM 981 C C . ASP A 1 119 ? 4.048 15.745 3.342 1.00 86.69 119 ASP A C 1
ATOM 983 O O . ASP A 1 119 ? 4.155 14.694 3.976 1.00 86.69 119 ASP A O 1
ATOM 987 N N . GLU A 1 120 ? 2.904 16.432 3.313 1.00 90.31 120 GLU A N 1
ATOM 988 C CA . GLU A 1 120 ? 1.690 15.958 3.982 1.00 90.31 120 GLU A CA 1
ATOM 989 C C . GLU A 1 120 ? 1.120 14.728 3.259 1.00 90.31 120 GLU A C 1
ATOM 991 O O . GLU A 1 120 ? 0.784 14.764 2.073 1.00 90.31 120 GLU A O 1
ATOM 996 N N . VAL A 1 121 ? 0.978 13.629 3.999 1.00 88.62 121 VAL A N 1
ATOM 997 C CA . VAL A 1 121 ? 0.348 12.395 3.533 1.00 88.62 121 VAL A CA 1
ATOM 998 C C . VAL A 1 121 ? -1.136 12.469 3.871 1.00 88.62 121 VAL A C 1
ATOM 1000 O O . VAL A 1 121 ? -1.528 12.401 5.036 1.00 88.62 121 VAL A O 1
ATOM 1003 N N . ASN A 1 122 ? -1.969 12.613 2.842 1.00 88.81 122 ASN A N 1
ATOM 1004 C CA . ASN A 1 122 ? -3.418 12.724 3.000 1.00 88.81 122 ASN A CA 1
ATOM 1005 C C . ASN A 1 122 ? -4.064 11.356 3.261 1.00 88.81 122 ASN A C 1
ATOM 1007 O O . ASN A 1 122 ? -3.815 10.396 2.533 1.00 88.81 122 ASN A O 1
ATOM 1011 N N . PHE A 1 123 ? -4.953 11.288 4.251 1.00 92.00 123 PHE A N 1
ATOM 1012 C CA . PHE A 1 123 ? -5.779 10.118 4.564 1.00 92.00 123 PHE A CA 1
ATOM 1013 C C . PHE A 1 123 ? -7.117 10.570 5.175 1.00 92.00 123 PHE A C 1
ATOM 1015 O O . PHE A 1 123 ? -7.267 11.722 5.579 1.00 92.00 123 PHE A O 1
ATOM 1022 N N . THR A 1 124 ? -8.118 9.685 5.211 1.00 90.19 124 THR A N 1
ATOM 1023 C CA . THR A 1 124 ? -9.506 10.080 5.527 1.00 90.19 124 THR A CA 1
ATOM 1024 C C . THR A 1 124 ? -9.889 9.939 7.004 1.00 90.19 124 THR A C 1
ATOM 1026 O O . THR A 1 124 ? -10.765 10.656 7.482 1.00 90.19 124 THR A O 1
ATOM 1029 N N . SER A 1 125 ? -9.259 9.023 7.740 1.00 93.88 125 SER A N 1
ATOM 1030 C CA . SER A 1 125 ? -9.5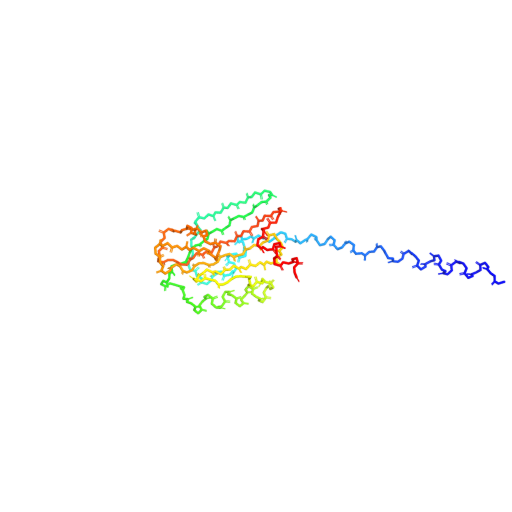33 8.741 9.158 1.00 93.88 125 SER A CA 1
ATOM 1031 C C . SER A 1 125 ? -8.361 8.026 9.849 1.00 93.88 125 SER A C 1
ATOM 1033 O O . SER A 1 125 ? -7.658 7.231 9.223 1.00 93.88 125 SER A O 1
ATOM 1035 N N . ASN A 1 126 ? -8.205 8.253 11.159 1.00 95.31 126 ASN A N 1
ATOM 1036 C CA . ASN A 1 126 ? -7.255 7.549 12.029 1.00 95.31 126 ASN A CA 1
ATOM 1037 C C . ASN A 1 126 ? -7.674 6.116 12.392 1.00 95.31 126 ASN A C 1
ATOM 1039 O O . ASN A 1 126 ? -6.893 5.405 13.023 1.00 95.31 126 ASN A O 1
ATOM 1043 N N . ASP A 1 127 ? -8.869 5.677 12.004 1.00 96.94 127 ASP A N 1
ATOM 1044 C CA . ASP A 1 127 ? -9.422 4.365 12.372 1.00 96.94 127 ASP A CA 1
ATOM 1045 C C . ASP A 1 127 ? -8.932 3.233 11.458 1.00 96.94 127 ASP A C 1
ATOM 1047 O O . ASP A 1 127 ? -9.247 2.063 11.671 1.00 96.94 127 ASP A O 1
ATOM 1051 N N . TYR A 1 128 ? -8.145 3.567 10.433 1.00 97.88 128 TYR A N 1
ATOM 1052 C CA . TYR A 1 128 ? -7.724 2.636 9.394 1.00 97.88 128 TYR A CA 1
ATOM 1053 C C . TYR A 1 128 ? -6.209 2.612 9.216 1.00 97.88 128 TYR A C 1
ATOM 1055 O O . TYR A 1 128 ? -5.522 3.608 9.432 1.00 97.88 128 TYR A O 1
ATOM 1063 N N . TRP A 1 129 ? -5.710 1.468 8.763 1.00 98.31 129 TRP A N 1
ATOM 1064 C CA . TRP A 1 129 ? -4.457 1.366 8.026 1.00 98.31 129 TRP A CA 1
ATOM 1065 C C . TRP A 1 129 ? -4.708 1.648 6.552 1.00 98.31 129 TRP A C 1
ATOM 1067 O O . TRP A 1 129 ? -5.722 1.198 6.013 1.00 98.31 129 TRP A O 1
ATOM 1077 N N . TYR A 1 130 ? -3.769 2.328 5.901 1.00 98.00 130 TYR A N 1
ATOM 1078 C CA . TYR A 1 130 ? -3.823 2.628 4.472 1.00 98.00 130 TYR A CA 1
ATOM 1079 C C . TYR A 1 130 ? -2.657 1.975 3.753 1.00 98.00 130 TYR A C 1
ATOM 1081 O O . TYR A 1 130 ? -1.534 1.952 4.254 1.00 98.00 130 TYR A O 1
ATOM 1089 N N . PHE A 1 131 ? -2.943 1.470 2.560 1.00 98.38 131 PHE A N 1
ATOM 1090 C CA . PHE A 1 131 ? -1.974 0.799 1.712 1.00 98.38 131 PHE A CA 1
ATOM 1091 C C . PHE A 1 131 ? -2.140 1.333 0.297 1.00 98.38 131 PHE A C 1
ATOM 1093 O O . PHE A 1 131 ? -3.204 1.171 -0.309 1.00 98.38 131 PHE A O 1
ATOM 1100 N N . ALA A 1 132 ? -1.103 1.983 -0.215 1.00 97.75 132 ALA A N 1
ATOM 1101 C CA . ALA A 1 132 ? -1.049 2.506 -1.567 1.00 97.75 132 ALA A CA 1
ATOM 1102 C C . ALA A 1 132 ? -0.028 1.704 -2.373 1.00 97.75 132 ALA A C 1
ATOM 1104 O O . ALA A 1 132 ? 1.161 1.704 -2.082 1.00 97.75 132 ALA A O 1
ATOM 1105 N N . PHE A 1 133 ? -0.509 1.014 -3.397 1.00 98.44 133 PHE A N 1
ATOM 1106 C CA . PHE A 1 133 ? 0.307 0.315 -4.375 1.00 98.44 133 PHE A CA 1
ATOM 1107 C C . PHE A 1 133 ? 0.379 1.188 -5.614 1.00 98.44 133 PHE A C 1
ATOM 1109 O O . PHE A 1 133 ? -0.661 1.563 -6.174 1.00 98.44 133 PHE A O 1
ATOM 1116 N N . TYR A 1 134 ? 1.592 1.485 -6.060 1.00 97.88 134 TYR A N 1
ATOM 1117 C CA . TYR A 1 134 ? 1.803 2.369 -7.189 1.00 97.88 134 TYR A CA 1
ATOM 1118 C C . TYR A 1 134 ? 2.765 1.770 -8.208 1.00 97.88 134 TYR A C 1
ATOM 1120 O O . TYR A 1 134 ? 3.781 1.170 -7.868 1.00 97.88 134 TYR A O 1
ATOM 1128 N N . TYR A 1 135 ? 2.413 1.943 -9.477 1.00 97.56 135 TYR A N 1
ATOM 1129 C CA . TYR A 1 135 ? 3.267 1.665 -10.619 1.00 97.56 135 TYR A CA 1
ATOM 1130 C C . TYR A 1 135 ? 3.327 2.898 -11.506 1.00 97.56 135 TYR A C 1
ATOM 1132 O O . TYR A 1 135 ? 2.288 3.487 -11.830 1.00 97.56 135 TYR A O 1
ATOM 1140 N N . ASN A 1 136 ? 4.528 3.232 -11.964 1.00 96.62 136 ASN A N 1
ATOM 1141 C CA . ASN A 1 136 ? 4.743 4.232 -12.994 1.00 96.62 136 ASN A CA 1
ATOM 1142 C C . ASN A 1 136 ? 5.815 3.763 -13.972 1.00 96.62 136 ASN A C 1
ATOM 1144 O O . ASN A 1 136 ? 6.968 3.578 -13.599 1.00 96.62 136 ASN A O 1
ATOM 1148 N N . LYS A 1 137 ? 5.453 3.665 -15.252 1.00 95.12 137 LYS A N 1
ATOM 1149 C CA . LYS A 1 137 ? 6.371 3.281 -16.331 1.00 95.12 137 LYS A CA 1
ATOM 1150 C C . LYS A 1 137 ? 7.572 4.226 -16.481 1.00 95.12 137 LYS A C 1
ATOM 1152 O O . LYS A 1 137 ? 8.584 3.829 -17.048 1.00 95.12 137 LYS A O 1
ATOM 1157 N N . LEU A 1 138 ? 7.450 5.479 -16.037 1.00 95.19 138 LEU A N 1
ATOM 1158 C CA . LEU A 1 138 ? 8.542 6.461 -16.055 1.00 95.19 138 LEU A CA 1
ATOM 1159 C C . LEU A 1 138 ? 9.451 6.381 -14.819 1.00 95.19 138 LEU A C 1
ATOM 1161 O O . LEU A 1 138 ? 10.381 7.177 -14.704 1.00 95.19 138 LEU A O 1
ATOM 1165 N N . GLY A 1 139 ? 9.177 5.451 -13.906 1.00 95.38 139 GLY A N 1
ATOM 1166 C CA . GLY A 1 139 ? 9.851 5.334 -12.626 1.00 95.38 139 GLY A CA 1
ATOM 1167 C C . GLY A 1 139 ? 9.176 6.132 -11.512 1.00 95.38 139 GLY A C 1
ATOM 1168 O O . GLY A 1 139 ? 8.345 7.024 -11.724 1.00 95.38 139 GLY A O 1
ATOM 1169 N N . ILE A 1 140 ? 9.550 5.777 -10.291 1.00 95.31 140 ILE A N 1
ATOM 1170 C CA . ILE A 1 140 ? 9.182 6.435 -9.042 1.00 95.31 140 ILE A CA 1
ATOM 1171 C C . ILE A 1 140 ? 10.480 6.991 -8.461 1.00 95.31 140 ILE A C 1
ATOM 1173 O O . ILE A 1 140 ? 11.422 6.231 -8.249 1.00 95.31 140 ILE A O 1
ATOM 1177 N N . ASN A 1 141 ? 10.553 8.308 -8.236 1.00 93.50 141 ASN A N 1
ATOM 1178 C CA . ASN A 1 141 ? 11.808 8.994 -7.890 1.00 93.50 141 ASN A CA 1
ATOM 1179 C C . ASN A 1 141 ? 12.538 8.342 -6.711 1.00 93.50 141 ASN A C 1
ATOM 1181 O O . ASN A 1 141 ? 13.711 8.004 -6.840 1.00 93.50 141 ASN A O 1
ATOM 1185 N N . THR A 1 142 ? 11.821 8.073 -5.622 1.00 91.62 142 THR A N 1
ATOM 1186 C CA . THR A 1 142 ? 12.374 7.438 -4.419 1.00 91.62 142 THR A CA 1
ATOM 1187 C C . THR A 1 142 ? 12.934 6.040 -4.700 1.00 91.62 142 THR A C 1
ATOM 1189 O O . THR A 1 142 ? 14.030 5.708 -4.253 1.00 91.62 142 THR A O 1
ATOM 1192 N N . CYS A 1 143 ? 12.245 5.229 -5.509 1.00 95.69 143 CYS A N 1
ATOM 1193 C CA . CYS A 1 143 ? 12.739 3.912 -5.909 1.00 95.69 143 CYS A CA 1
ATOM 1194 C C . CYS A 1 143 ? 13.947 4.004 -6.854 1.00 95.69 143 CYS A C 1
ATOM 1196 O O . CYS A 1 143 ? 14.913 3.260 -6.694 1.00 95.69 143 CYS A O 1
ATOM 1198 N N . MET A 1 144 ? 13.920 4.926 -7.822 1.00 95.38 144 MET A N 1
ATOM 1199 C CA . MET A 1 144 ? 15.044 5.161 -8.733 1.00 95.38 144 MET A CA 1
ATOM 1200 C C . MET A 1 144 ? 16.303 5.604 -7.987 1.00 95.38 144 MET A C 1
ATOM 1202 O O . MET A 1 144 ? 17.398 5.172 -8.332 1.00 95.38 144 MET A O 1
ATOM 1206 N N . GLU A 1 145 ? 16.166 6.476 -6.991 1.00 93.94 145 GLU A N 1
ATOM 1207 C CA . GLU A 1 145 ? 17.279 6.914 -6.148 1.00 93.94 145 GLU A CA 1
ATOM 1208 C C . GLU A 1 145 ? 17.840 5.766 -5.310 1.00 93.94 145 GLU A C 1
ATOM 1210 O O . GLU A 1 145 ? 19.057 5.602 -5.247 1.00 93.94 145 GLU A O 1
ATOM 1215 N N . TYR A 1 146 ? 16.972 4.926 -4.739 1.00 93.06 146 TYR A N 1
ATOM 1216 C CA . TYR A 1 146 ? 17.391 3.766 -3.955 1.00 93.06 146 TYR A CA 1
ATOM 1217 C C . TYR A 1 146 ? 18.230 2.766 -4.766 1.00 93.06 146 TYR A C 1
ATOM 1219 O O . TYR A 1 146 ? 19.281 2.345 -4.298 1.00 93.06 146 TYR A O 1
ATOM 1227 N N . TYR A 1 147 ? 17.814 2.417 -5.989 1.00 91.25 147 TYR A N 1
ATOM 1228 C CA . TYR A 1 147 ? 18.522 1.433 -6.828 1.00 91.25 147 TYR A CA 1
ATOM 1229 C C . TYR A 1 147 ? 19.674 2.010 -7.667 1.00 91.25 147 TYR A C 1
ATOM 1231 O O . TYR A 1 147 ? 20.327 1.269 -8.403 1.00 91.25 147 TYR A O 1
ATOM 1239 N N . ARG A 1 148 ? 19.918 3.325 -7.610 1.00 89.44 148 ARG A N 1
ATOM 1240 C CA . ARG A 1 148 ? 21.107 3.948 -8.219 1.00 89.44 148 ARG A CA 1
ATOM 1241 C C . ARG A 1 148 ? 22.368 3.783 -7.369 1.00 89.44 148 ARG A C 1
ATOM 1243 O O . ARG A 1 148 ? 23.459 3.899 -7.928 1.00 89.44 148 ARG A O 1
ATOM 1250 N N . ASN A 1 149 ? 22.205 3.565 -6.066 1.00 60.28 149 ASN A N 1
ATOM 1251 C CA . ASN A 1 149 ? 23.277 3.420 -5.079 1.00 60.28 149 ASN A CA 1
ATOM 1252 C C . ASN A 1 149 ? 23.589 1.945 -4.802 1.00 60.28 149 ASN A C 1
ATOM 1254 O O . ASN A 1 149 ? 24.738 1.678 -4.386 1.00 60.28 149 ASN A O 1
#

Nearest PDB structures (foldseek):
  7qfa-assembly1_A  TM=4.171E-01  e=2.270E-01  Homo sapiens
  7qfa-assembly2_B  TM=4.130E-01  e=3.014E-01  Homo sapiens
  7qfa-assembly3_C  TM=3.975E-01  e=2.402E-01  Homo sapiens
  2q7g-assembly1_A-2  TM=3.693E-01  e=1.243E+00  Methanosarcina mazei
  6o1x-assembly1_A  TM=4.475E-01  e=3.257E+00  Clostridium perfringens

Organism: NCBI:txid2006115